Protein AF-A0AAF0H2K1-F1 (afdb_monomer)

Solvent-accessible surface area (backbone atoms only — not comparable to full-atom values): 9169 Å² total; per-residue (Å²): 135,89,57,54,78,48,76,50,76,43,93,90,61,24,35,39,40,37,33,65,62,72,78,45,76,52,74,47,49,31,67,60,36,52,54,49,25,73,76,36,83,94,51,54,39,66,14,49,51,51,29,53,52,48,40,53,68,44,47,45,94,94,41,84,84,43,59,69,51,73,66,57,39,50,49,45,24,52,41,42,60,73,66,53,86,86,77,92,63,96,72,87,86,86,80,90,84,64,83,70,66,61,69,82,78,58,79,80,47,85,92,45,54,70,60,51,64,71,73,43,67,80,68,81,84,66,85,83,81,78,75,70,82,79,62,89,68,82,87,79,78,133

Mean predicted aligned error: 11.36 Å

Secondary structure (DSSP, 8-state):
-PPPEEEEEETTTEEEEEEETTEEEEEEEHHHHHHHHHHSTT--HHHHHHHHHHHHHHS-TT-GGGPPPHHHHHHHHHHHHTT-----SS--------SSSHHHHHTT-TT-HHHHHHHS------SSSSGGGS--------

Structure (mmCIF, N/CA/C/O backbone):
data_AF-A0AAF0H2K1-F1
#
_entry.id   AF-A0AAF0H2K1-F1
#
loop_
_atom_site.group_PDB
_atom_site.id
_atom_site.type_symbol
_atom_site.label_atom_id
_atom_site.label_alt_id
_atom_site.label_comp_id
_atom_site.label_asym_id
_atom_site.label_entity_id
_atom_site.label_seq_id
_atom_site.pdbx_PDB_ins_code
_atom_site.Cartn_x
_atom_site.Cartn_y
_atom_site.Cartn_z
_atom_site.occupancy
_atom_site.B_iso_or_equiv
_atom_site.auth_seq_id
_atom_site.auth_comp_id
_atom_site.auth_asym_id
_atom_site.auth_atom_id
_atom_site.pdbx_PDB_model_num
ATOM 1 N N . MET A 1 1 ? -18.950 2.291 16.936 1.00 54.19 1 MET A N 1
ATOM 2 C CA . MET A 1 1 ? -17.660 1.610 16.694 1.00 54.19 1 MET A CA 1
ATOM 3 C C . MET A 1 1 ? -16.950 2.401 15.608 1.00 54.19 1 MET A C 1
ATOM 5 O O . MET A 1 1 ? -17.542 2.572 14.550 1.00 54.19 1 MET A O 1
ATOM 9 N N . SER A 1 2 ? -15.779 2.976 15.882 1.00 72.00 2 SER A N 1
ATOM 10 C CA . SER A 1 2 ? -14.976 3.659 14.861 1.00 72.00 2 SER A CA 1
ATOM 11 C C . SER A 1 2 ? -14.211 2.616 14.047 1.00 72.00 2 SER A C 1
ATOM 13 O O . SER A 1 2 ? -13.644 1.682 14.608 1.00 72.00 2 SER A O 1
ATOM 15 N N . SER A 1 3 ? -14.232 2.749 12.724 1.00 82.31 3 SER A N 1
ATOM 16 C CA . SER A 1 3 ? -13.406 1.944 11.826 1.00 82.31 3 SER A CA 1
ATOM 17 C C . SER A 1 3 ? -12.236 2.794 11.366 1.00 82.31 3 SER A C 1
ATOM 19 O O . SER A 1 3 ? -12.419 3.964 11.042 1.00 82.31 3 SER A O 1
ATOM 21 N N . HIS A 1 4 ? -11.058 2.192 11.280 1.00 86.88 4 HIS A N 1
ATOM 22 C CA . HIS A 1 4 ? -9.915 2.795 10.609 1.00 86.88 4 HIS A CA 1
ATOM 23 C C . HIS A 1 4 ? -9.852 2.288 9.171 1.00 86.88 4 HIS A C 1
ATOM 25 O O . HIS A 1 4 ? -10.320 1.181 8.876 1.00 86.88 4 HIS A O 1
ATOM 31 N N . PHE A 1 5 ? -9.315 3.122 8.284 1.00 87.56 5 PHE A N 1
ATOM 32 C CA . PHE A 1 5 ? -9.105 2.794 6.884 1.00 87.56 5 PHE A CA 1
ATOM 33 C C . PHE A 1 5 ? -7.644 3.062 6.524 1.00 87.56 5 PHE A C 1
ATOM 35 O O . PHE A 1 5 ? -7.190 4.203 6.570 1.00 87.56 5 PHE A O 1
ATOM 42 N N . PHE A 1 6 ? -6.907 2.002 6.207 1.00 90.12 6 PHE A N 1
ATOM 43 C CA . PHE A 1 6 ? -5.492 2.050 5.865 1.00 90.12 6 PHE A CA 1
ATOM 44 C C . PHE A 1 6 ? -5.305 1.822 4.371 1.00 90.12 6 PHE A C 1
ATOM 46 O O . PHE A 1 6 ? -5.988 0.994 3.766 1.00 90.12 6 PHE A O 1
ATOM 53 N N . ILE A 1 7 ? -4.347 2.541 3.793 1.00 91.00 7 ILE A N 1
ATOM 54 C CA . ILE A 1 7 ? -3.930 2.380 2.403 1.00 91.00 7 ILE A CA 1
ATOM 55 C C . ILE A 1 7 ? -2.425 2.138 2.411 1.00 91.00 7 ILE A C 1
ATOM 57 O O . ILE A 1 7 ? -1.673 2.955 2.940 1.00 91.00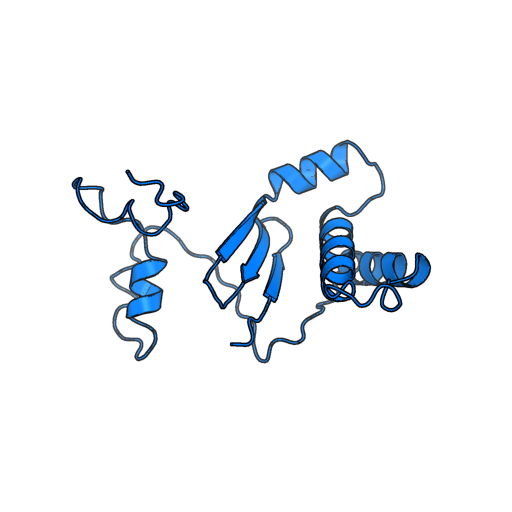 7 ILE A O 1
ATOM 61 N N . VAL A 1 8 ? -1.986 1.019 1.840 1.00 91.31 8 VAL A N 1
ATOM 62 C CA . VAL A 1 8 ? -0.572 0.625 1.801 1.00 91.31 8 VAL A CA 1
ATOM 63 C C . VAL A 1 8 ? -0.163 0.384 0.354 1.00 91.31 8 VAL A C 1
ATOM 65 O O . VAL A 1 8 ? -0.648 -0.548 -0.280 1.00 91.31 8 VAL A O 1
ATOM 68 N N . GLY A 1 9 ? 0.725 1.223 -0.179 1.00 91.00 9 GLY A N 1
ATOM 69 C CA . GLY A 1 9 ? 1.237 1.107 -1.546 1.00 91.00 9 GLY A CA 1
ATOM 70 C C . GLY A 1 9 ? 2.698 0.669 -1.594 1.00 91.00 9 GLY A C 1
ATOM 71 O O . GLY A 1 9 ? 3.526 1.180 -0.841 1.00 91.00 9 GLY A O 1
ATOM 72 N N . LYS A 1 10 ? 3.035 -0.240 -2.516 1.00 90.94 10 LYS A N 1
ATOM 73 C CA . LYS A 1 10 ? 4.418 -0.635 -2.818 1.00 90.94 10 LYS A CA 1
ATOM 74 C C . LYS A 1 10 ? 4.616 -0.774 -4.330 1.00 90.94 10 LYS A C 1
ATOM 76 O O . LYS A 1 10 ? 3.968 -1.603 -4.976 1.00 90.94 10 LYS A O 1
ATOM 81 N N . LYS A 1 11 ? 5.543 0.019 -4.888 1.00 89.88 11 LYS A N 1
ATOM 82 C CA . LYS A 1 11 ? 5.924 -0.047 -6.312 1.00 89.88 11 LYS A CA 1
ATOM 83 C C . LYS A 1 11 ? 6.376 -1.465 -6.679 1.00 89.88 11 LYS A C 1
ATOM 85 O O . LYS A 1 11 ? 7.152 -2.067 -5.940 1.00 89.88 11 LYS A O 1
ATOM 90 N N . GLY A 1 12 ? 5.858 -1.987 -7.790 1.00 90.88 12 GLY A N 1
ATOM 91 C CA . GLY A 1 12 ? 6.090 -3.359 -8.262 1.00 90.88 12 GLY A CA 1
ATOM 92 C C . GLY A 1 12 ? 5.168 -4.425 -7.657 1.00 90.88 12 GLY A C 1
ATOM 93 O O . GLY A 1 12 ? 5.191 -5.555 -8.119 1.00 90.88 12 GLY A O 1
ATOM 94 N N . PHE A 1 13 ? 4.354 -4.088 -6.647 1.00 90.12 13 PHE A N 1
ATOM 95 C CA . PHE A 1 13 ? 3.465 -5.045 -5.966 1.00 90.12 13 PHE A CA 1
ATOM 96 C C . PHE A 1 13 ? 1.992 -4.632 -6.053 1.00 90.12 13 PHE A C 1
ATOM 98 O O . PHE A 1 13 ? 1.127 -5.465 -6.295 1.00 90.12 13 PHE A O 1
ATOM 105 N N . GLY A 1 14 ? 1.701 -3.338 -5.891 1.00 92.81 14 GLY A N 1
ATOM 106 C CA . GLY A 1 14 ? 0.336 -2.812 -5.956 1.00 92.81 14 GLY A CA 1
ATOM 107 C C . GLY A 1 14 ? -0.020 -1.960 -4.743 1.00 92.81 14 GLY A C 1
ATOM 108 O O . GLY A 1 14 ? 0.862 -1.462 -4.036 1.00 92.81 14 GLY A O 1
ATOM 109 N N . VAL A 1 15 ? -1.318 -1.772 -4.522 1.00 93.12 15 VAL A N 1
ATOM 110 C CA . VAL A 1 15 ? -1.868 -0.974 -3.420 1.00 93.12 15 VAL A CA 1
ATOM 111 C C . VAL A 1 15 ? -2.964 -1.760 -2.710 1.00 93.12 15 VAL A C 1
ATOM 113 O O . VAL A 1 15 ? -3.859 -2.293 -3.358 1.00 93.12 15 VAL A O 1
ATOM 116 N N . LEU A 1 16 ? -2.898 -1.819 -1.382 1.00 93.00 16 LEU A N 1
ATOM 117 C CA . LEU A 1 16 ? -3.850 -2.499 -0.509 1.00 93.00 16 LEU A CA 1
ATOM 118 C C . LEU A 1 16 ? -4.707 -1.477 0.244 1.00 93.00 16 LEU A C 1
ATOM 120 O O . LEU A 1 16 ? -4.185 -0.508 0.790 1.00 93.00 16 LEU A O 1
ATOM 124 N N . PHE A 1 17 ? -6.008 -1.730 0.308 1.00 91.19 17 PHE A N 1
ATOM 125 C CA . PHE A 1 17 ? -7.011 -0.952 1.025 1.00 91.19 17 PHE A CA 1
ATOM 126 C C . PHE A 1 17 ? -7.585 -1.825 2.142 1.00 91.19 17 PHE A C 1
ATOM 128 O O . PHE A 1 17 ? -8.066 -2.923 1.867 1.00 91.19 17 PHE A O 1
ATOM 135 N N . ILE A 1 18 ? -7.529 -1.362 3.392 1.00 91.31 18 ILE A N 1
ATOM 136 C CA . ILE A 1 18 ? -7.893 -2.150 4.578 1.00 91.31 18 ILE A CA 1
ATOM 137 C C . ILE A 1 18 ? -8.840 -1.343 5.461 1.00 91.31 18 ILE A C 1
ATOM 139 O O . ILE A 1 18 ? -8.457 -0.317 6.016 1.00 91.31 18 ILE A O 1
ATOM 143 N N . ARG A 1 19 ? -10.057 -1.838 5.669 1.00 89.31 19 ARG A N 1
ATOM 144 C CA . ARG A 1 19 ? -11.001 -1.333 6.673 1.00 89.31 19 ARG A CA 1
ATOM 145 C C . ARG A 1 19 ? -10.968 -2.241 7.897 1.00 89.31 19 ARG A C 1
ATOM 147 O O . ARG A 1 19 ? -11.026 -3.450 7.721 1.00 89.31 19 ARG A O 1
ATOM 154 N N . THR A 1 20 ? -10.918 -1.699 9.115 1.00 88.56 20 THR A N 1
ATOM 155 C CA . THR A 1 20 ? -10.783 -2.523 10.336 1.00 88.56 20 THR A CA 1
ATOM 156 C C . THR A 1 20 ? -12.093 -2.969 10.988 1.00 88.56 20 THR A C 1
ATOM 158 O O . THR A 1 20 ? -12.067 -3.907 11.780 1.00 88.56 20 THR A O 1
ATOM 161 N N . ALA A 1 21 ? -13.236 -2.340 10.685 1.00 85.25 21 ALA A N 1
ATOM 162 C CA . ALA A 1 21 ? -14.530 -2.726 11.257 1.00 85.25 21 ALA A CA 1
ATOM 163 C C . ALA A 1 21 ? -15.723 -2.466 10.298 1.00 85.25 21 ALA A C 1
ATOM 165 O O . ALA A 1 21 ? -16.098 -1.304 10.078 1.00 85.25 21 ALA A O 1
ATOM 166 N N . PRO A 1 22 ? -16.365 -3.520 9.745 1.00 85.56 22 PRO A N 1
ATOM 167 C CA . PRO A 1 22 ? -15.869 -4.904 9.689 1.00 85.56 22 PRO A CA 1
ATOM 168 C C . PRO A 1 22 ? -14.560 -4.989 8.887 1.00 85.56 22 PRO A C 1
ATOM 170 O O . PRO A 1 22 ? -14.281 -4.093 8.083 1.00 85.56 22 PRO A O 1
ATOM 173 N N . LEU A 1 23 ? -13.770 -6.048 9.103 1.00 85.94 23 LEU A N 1
ATOM 174 C CA . LEU A 1 23 ? -12.536 -6.261 8.346 1.00 85.94 23 LEU A CA 1
ATOM 175 C C . LEU A 1 23 ? -12.873 -6.435 6.859 1.00 85.94 23 LEU A C 1
ATOM 177 O O . LEU A 1 23 ? -13.554 -7.386 6.489 1.00 85.94 23 LEU A O 1
ATOM 181 N N . ARG A 1 24 ? -12.411 -5.510 6.015 1.00 88.88 24 ARG A N 1
ATOM 182 C CA . ARG A 1 24 ? -12.526 -5.603 4.552 1.00 88.88 24 ARG A CA 1
ATOM 183 C C . ARG A 1 24 ? -11.187 -5.262 3.925 1.00 88.88 24 ARG A C 1
ATOM 185 O O . ARG A 1 24 ? -10.559 -4.285 4.331 1.00 88.88 24 ARG A O 1
ATOM 192 N N . VAL A 1 25 ? -10.774 -6.051 2.940 1.00 88.06 25 VAL A N 1
ATOM 193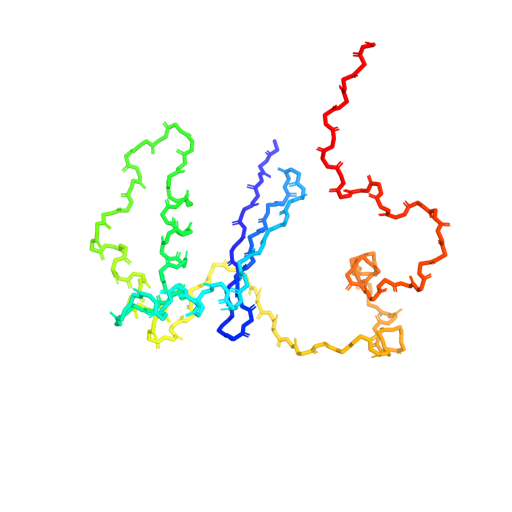 C CA . VAL A 1 25 ? -9.496 -5.884 2.247 1.00 88.06 25 VAL A CA 1
ATOM 194 C C . VAL A 1 25 ? -9.737 -5.915 0.742 1.00 88.06 25 VAL A C 1
ATOM 196 O O . VAL A 1 25 ? -10.428 -6.800 0.249 1.00 88.06 25 VAL A O 1
ATOM 199 N N . ALA A 1 26 ? -9.175 -4.950 0.021 1.00 91.06 26 ALA A N 1
ATOM 200 C CA . ALA A 1 26 ? -9.190 -4.898 -1.439 1.00 91.06 26 ALA A CA 1
ATOM 201 C C . ALA A 1 26 ? -7.815 -4.473 -1.958 1.00 91.06 26 ALA A C 1
ATOM 203 O O . ALA A 1 26 ? -7.096 -3.745 -1.273 1.00 91.06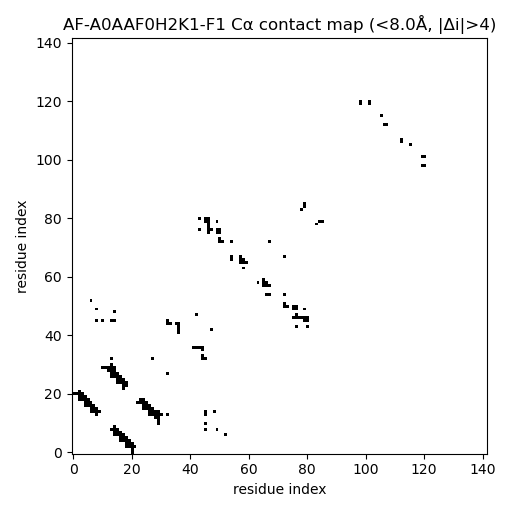 26 ALA A O 1
ATOM 204 N N . SER A 1 27 ? -7.443 -4.901 -3.162 1.00 91.62 27 SER A N 1
ATOM 205 C CA . SER A 1 27 ? -6.160 -4.544 -3.767 1.00 91.62 27 SER A CA 1
ATOM 206 C C . SER A 1 27 ? -6.307 -4.047 -5.201 1.00 91.62 27 SER A C 1
ATOM 208 O O . SER A 1 27 ? -7.194 -4.461 -5.945 1.00 91.62 27 SER A O 1
ATOM 210 N N . VAL A 1 28 ? -5.400 -3.151 -5.588 1.00 92.25 28 VAL A N 1
ATOM 211 C CA . VAL A 1 28 ? -5.128 -2.788 -6.980 1.00 92.25 28 VAL A CA 1
ATOM 212 C C . VAL A 1 28 ? -3.754 -3.352 -7.321 1.00 92.25 28 VAL A C 1
ATOM 214 O O . VAL A 1 28 ? -2.757 -2.972 -6.703 1.00 92.25 28 VAL A O 1
ATOM 217 N N . SER A 1 29 ? -3.712 -4.288 -8.267 1.00 94.44 29 SER A N 1
ATOM 218 C CA . SER A 1 29 ? -2.486 -5.000 -8.646 1.00 94.44 29 SER A CA 1
ATOM 219 C C . SER A 1 29 ? -1.465 -4.087 -9.333 1.00 94.44 29 SER A C 1
ATOM 221 O O . SER A 1 29 ? -1.826 -3.052 -9.904 1.00 94.44 29 SER A O 1
ATOM 223 N N . HIS A 1 30 ? -0.187 -4.475 -9.307 1.00 94.31 30 HIS A N 1
ATOM 224 C CA . HIS A 1 30 ? 0.849 -3.772 -10.064 1.00 94.31 30 HIS A CA 1
ATOM 225 C C . HIS A 1 30 ? 0.531 -3.748 -11.563 1.00 94.31 30 HIS A C 1
ATOM 227 O O . HIS A 1 30 ? 0.671 -2.708 -12.197 1.00 94.31 30 HIS A O 1
ATOM 233 N N . GLU A 1 31 ? 0.045 -4.858 -12.112 1.00 94.69 31 GLU A N 1
ATOM 234 C CA . GLU A 1 31 ? -0.275 -5.020 -13.527 1.00 94.69 31 GLU A CA 1
ATOM 235 C C . GLU A 1 31 ? -1.388 -4.061 -13.955 1.00 94.69 31 GLU A C 1
ATOM 237 O O . GLU A 1 31 ? -1.305 -3.437 -15.012 1.00 94.69 31 GLU A O 1
ATOM 242 N N . THR A 1 32 ? -2.408 -3.885 -13.109 1.00 93.50 32 THR A N 1
ATOM 243 C CA . THR A 1 32 ? -3.476 -2.903 -13.339 1.00 93.50 32 THR A CA 1
ATOM 244 C C . THR A 1 32 ? -2.925 -1.478 -13.372 1.00 93.50 32 THR A C 1
ATOM 246 O O . THR A 1 32 ? -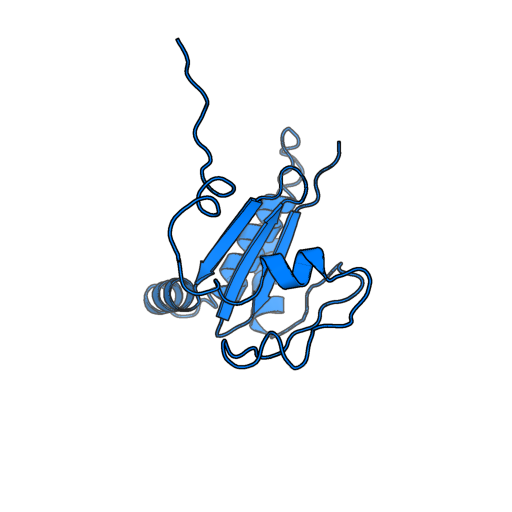3.297 -0.696 -14.246 1.00 93.50 32 THR A O 1
ATOM 249 N N . ILE A 1 33 ? -2.023 -1.138 -12.447 1.00 93.38 33 ILE A N 1
ATOM 250 C CA . ILE A 1 33 ? -1.412 0.196 -12.379 1.00 93.38 33 ILE A CA 1
ATOM 251 C C . ILE A 1 33 ? -0.502 0.428 -13.592 1.00 93.38 33 ILE A C 1
ATOM 253 O O . ILE A 1 33 ? -0.601 1.467 -14.237 1.00 93.38 33 ILE A O 1
ATOM 257 N N . ALA A 1 34 ? 0.317 -0.556 -13.961 1.00 94.38 34 ALA A N 1
ATOM 258 C CA . ALA A 1 34 ? 1.202 -0.480 -15.119 1.00 94.38 34 ALA A CA 1
ATOM 259 C C . ALA A 1 34 ? 0.419 -0.347 -16.439 1.00 94.38 34 ALA A C 1
ATOM 261 O O . ALA A 1 34 ? 0.793 0.435 -17.312 1.00 94.38 34 ALA A O 1
ATOM 262 N N . ALA A 1 35 ? -0.707 -1.055 -16.587 1.00 93.50 35 ALA A N 1
ATOM 263 C CA . ALA A 1 35 ? -1.592 -0.904 -17.744 1.00 93.50 35 ALA A CA 1
ATOM 264 C C . ALA A 1 35 ? -2.212 0.506 -17.821 1.00 93.50 35 ALA A C 1
ATOM 266 O O . ALA A 1 35 ? -2.366 1.074 -18.908 1.00 93.50 35 ALA A O 1
ATOM 267 N N . TYR A 1 36 ? -2.536 1.097 -16.669 1.00 93.25 36 TYR A N 1
ATOM 268 C CA . TYR A 1 36 ? -2.993 2.481 -16.598 1.00 93.25 36 TYR A CA 1
ATOM 269 C C . TYR A 1 36 ? -1.891 3.463 -17.028 1.00 93.25 36 TYR A C 1
ATOM 271 O O . TYR A 1 36 ? -2.147 4.320 -17.871 1.00 93.25 36 TYR A O 1
ATOM 279 N N . GLU A 1 37 ? -0.661 3.310 -16.534 1.00 94.50 37 GLU A N 1
ATOM 280 C CA . GLU A 1 37 ? 0.488 4.139 -16.940 1.00 94.50 37 GLU A CA 1
ATOM 281 C C . GLU A 1 37 ? 0.768 4.040 -18.446 1.00 94.50 37 GLU A C 1
ATOM 283 O O . GLU A 1 37 ? 0.975 5.053 -19.114 1.00 94.50 37 GLU A O 1
ATOM 288 N N . ALA A 1 38 ? 0.699 2.832 -19.015 1.00 94.62 38 ALA A N 1
ATOM 289 C CA . ALA A 1 38 ? 0.912 2.610 -20.444 1.00 94.62 38 ALA A CA 1
ATOM 290 C C . ALA A 1 38 ? -0.119 3.339 -21.328 1.00 94.62 38 ALA A C 1
ATOM 292 O O . ALA A 1 38 ? 0.202 3.755 -22.440 1.00 94.62 38 ALA A O 1
ATOM 293 N N . SER A 1 39 ? -1.350 3.510 -20.835 1.00 94.12 39 SER A N 1
ATOM 294 C CA . SER A 1 39 ? -2.412 4.259 -21.524 1.00 94.12 39 SER A CA 1
ATOM 295 C C . SER A 1 39 ? -2.406 5.763 -21.218 1.00 94.12 39 SER A C 1
ATOM 297 O O . SER A 1 39 ? -3.084 6.518 -21.914 1.00 94.12 39 SER A O 1
ATOM 299 N N . HIS A 1 40 ? -1.614 6.213 -20.237 1.00 93.56 40 HIS A N 1
ATOM 300 C CA . HIS A 1 40 ? -1.522 7.609 -19.802 1.00 93.56 40 HIS A CA 1
ATOM 301 C C . HIS A 1 40 ? -0.051 8.058 -19.691 1.00 93.56 40 HIS A C 1
ATOM 303 O O . HIS A 1 40 ? 0.488 8.165 -18.586 1.00 93.56 40 HIS A O 1
ATOM 309 N N . PRO A 1 41 ? 0.618 8.349 -20.826 1.00 90.69 41 PRO A N 1
ATOM 310 C CA . PRO A 1 41 ? 2.028 8.727 -20.834 1.00 90.69 41 PRO A CA 1
ATOM 311 C C . PRO A 1 41 ? 2.330 9.928 -19.928 1.00 90.69 41 PRO A C 1
ATOM 313 O O . PRO A 1 41 ? 1.657 10.955 -19.998 1.00 90.69 41 PRO A O 1
ATOM 316 N N . GLY A 1 42 ? 3.378 9.809 -19.109 1.00 87.31 42 GLY A N 1
ATOM 317 C CA . GLY A 1 42 ? 3.822 10.865 -18.191 1.00 87.31 42 GLY A CA 1
ATOM 318 C C . GLY A 1 42 ? 3.130 10.868 -16.824 1.00 87.31 42 GLY A C 1
ATOM 319 O O . GLY A 1 42 ? 3.458 11.715 -15.996 1.00 87.31 42 GLY A O 1
ATOM 320 N N . VAL A 1 43 ? 2.214 9.929 -16.567 1.00 89.25 43 VAL A N 1
ATOM 321 C CA . VAL A 1 43 ? 1.576 9.744 -15.257 1.00 89.25 43 VAL A CA 1
ATOM 322 C C . VAL A 1 43 ? 2.282 8.629 -14.483 1.00 89.25 43 VAL A C 1
ATOM 324 O O . VAL A 1 43 ? 2.495 7.548 -15.022 1.00 89.25 43 VAL A O 1
ATOM 327 N N . ASP A 1 44 ? 2.602 8.873 -13.208 1.00 92.38 44 ASP A N 1
ATOM 328 C CA . ASP A 1 44 ? 2.941 7.812 -12.248 1.00 92.38 44 ASP A CA 1
ATOM 329 C C . ASP A 1 44 ? 1.626 7.264 -11.669 1.00 92.38 44 ASP A C 1
ATOM 331 O O . ASP A 1 44 ? 0.867 7.960 -10.988 1.00 92.38 44 ASP A O 1
ATOM 335 N N . GLY A 1 45 ? 1.307 6.018 -11.998 1.00 92.62 45 GLY A N 1
ATOM 336 C CA . GLY A 1 45 ? 0.052 5.371 -11.647 1.00 92.62 45 GLY A CA 1
ATOM 337 C C . GLY A 1 45 ? -0.060 5.099 -10.150 1.00 92.62 45 GLY A C 1
ATOM 338 O O . GLY A 1 45 ? -1.149 5.211 -9.588 1.00 92.62 45 GLY A O 1
ATOM 339 N N . TYR A 1 46 ? 1.054 4.818 -9.468 1.00 93.06 46 TYR A N 1
ATOM 340 C CA . TYR A 1 46 ? 1.061 4.673 -8.010 1.00 93.06 46 TYR A CA 1
ATOM 341 C C . TYR A 1 46 ? 0.755 5.998 -7.321 1.00 93.06 46 TYR A C 1
ATOM 343 O O . TYR A 1 46 ? -0.061 6.042 -6.398 1.00 93.06 46 TYR A O 1
ATOM 351 N N . ALA A 1 47 ? 1.372 7.078 -7.794 1.00 91.81 47 ALA A N 1
ATOM 352 C CA . ALA A 1 47 ? 1.100 8.430 -7.332 1.00 91.81 47 ALA A CA 1
ATOM 353 C C . ALA A 1 47 ? -0.373 8.804 -7.540 1.00 91.81 47 ALA A C 1
ATOM 355 O O . ALA A 1 47 ? -1.023 9.307 -6.621 1.00 91.81 47 ALA A O 1
ATOM 356 N N . ARG A 1 48 ? -0.929 8.460 -8.707 1.00 91.56 48 ARG A N 1
ATOM 357 C CA . ARG A 1 48 ? -2.340 8.680 -9.027 1.00 91.56 48 ARG A CA 1
ATOM 358 C C . ARG A 1 48 ? -3.279 7.940 -8.075 1.00 91.56 48 ARG A C 1
ATOM 360 O O . ARG A 1 48 ? -4.231 8.534 -7.566 1.00 91.56 48 ARG A O 1
ATOM 367 N N . VAL A 1 49 ? -3.014 6.658 -7.817 1.00 92.06 49 VAL A N 1
ATOM 368 C CA . VAL A 1 49 ? -3.803 5.852 -6.872 1.00 92.06 49 VAL A CA 1
ATOM 369 C C . VAL A 1 49 ? -3.704 6.428 -5.461 1.00 92.06 49 VAL A C 1
ATOM 371 O O . VAL A 1 49 ? -4.728 6.578 -4.798 1.00 92.06 49 VAL A O 1
ATOM 374 N N . ALA A 1 50 ? -2.506 6.805 -5.009 1.00 90.31 50 ALA A N 1
ATOM 375 C CA . ALA A 1 50 ? -2.303 7.391 -3.687 1.00 90.31 50 ALA A CA 1
ATOM 376 C C . ALA A 1 50 ? -3.075 8.709 -3.510 1.00 90.31 50 ALA A C 1
ATOM 378 O O . ALA A 1 50 ? -3.734 8.905 -2.488 1.00 90.31 50 ALA A O 1
ATOM 379 N N . ALA A 1 51 ? -3.052 9.591 -4.512 1.00 87.38 51 ALA A N 1
ATOM 380 C CA . ALA A 1 51 ? -3.766 10.860 -4.455 1.00 87.38 51 ALA A CA 1
ATOM 381 C C . ALA A 1 51 ? -5.291 10.677 -4.487 1.00 87.38 51 ALA A C 1
ATOM 383 O O . ALA A 1 51 ? -5.999 11.296 -3.689 1.00 87.38 51 ALA A O 1
ATOM 384 N N . ALA A 1 52 ? -5.802 9.772 -5.330 1.00 88.19 52 ALA A N 1
ATOM 385 C CA . ALA A 1 52 ? -7.219 9.411 -5.337 1.00 88.19 52 ALA A CA 1
ATOM 386 C C . ALA A 1 52 ? -7.662 8.829 -3.983 1.00 88.19 52 ALA A C 1
ATOM 388 O O . ALA A 1 52 ? -8.697 9.219 -3.440 1.00 88.19 52 ALA A O 1
ATOM 389 N N . ALA A 1 53 ? -6.849 7.948 -3.399 1.00 88.44 53 ALA A N 1
ATOM 390 C CA . ALA A 1 53 ? -7.136 7.331 -2.113 1.00 88.44 53 ALA A CA 1
ATOM 391 C C . ALA A 1 53 ? -7.083 8.344 -0.954 1.00 88.44 53 ALA A C 1
ATOM 393 O O . ALA A 1 53 ? -7.945 8.313 -0.075 1.00 88.44 53 ALA A O 1
ATOM 394 N N . LYS A 1 54 ? -6.136 9.296 -0.964 1.00 85.19 54 LYS A N 1
ATOM 395 C CA . LYS A 1 54 ? -6.113 10.390 0.021 1.00 85.19 54 LYS A CA 1
ATOM 396 C C . LYS A 1 54 ? -7.328 11.299 -0.145 1.00 85.19 54 LYS A C 1
ATOM 398 O O . LYS A 1 54 ? -7.957 11.609 0.856 1.00 85.19 54 LYS A O 1
ATOM 403 N N . SER A 1 55 ? -7.700 11.666 -1.373 1.00 82.12 55 SER A N 1
ATOM 404 C CA . SER A 1 55 ? -8.912 12.455 -1.644 1.00 82.12 55 SER A CA 1
ATOM 405 C C . SER A 1 55 ? -10.170 11.775 -1.093 1.00 82.12 55 SER A C 1
ATOM 407 O O . SER A 1 55 ? -10.971 12.423 -0.424 1.00 82.12 55 SER A O 1
ATOM 409 N N . MET A 1 56 ? -10.295 10.454 -1.268 1.00 82.75 56 MET A N 1
ATOM 410 C CA . MET A 1 56 ? -11.368 9.664 -0.658 1.00 82.75 56 MET A CA 1
ATOM 411 C C . MET A 1 56 ? -11.357 9.739 0.876 1.00 82.75 56 MET A C 1
ATOM 413 O O . MET A 1 56 ? -12.417 9.859 1.473 1.00 82.75 56 MET A O 1
ATOM 417 N N . LEU A 1 57 ? -10.187 9.692 1.525 1.00 80.25 57 LEU A N 1
ATOM 418 C CA . LEU A 1 57 ? -10.097 9.817 2.986 1.00 80.25 57 LEU A CA 1
ATOM 419 C C . LEU A 1 57 ? -10.513 11.199 3.502 1.00 80.25 57 LEU A C 1
ATOM 421 O O . LEU A 1 57 ? -11.056 11.293 4.602 1.00 80.25 57 LEU A O 1
ATOM 425 N N . VAL A 1 58 ? -10.222 12.266 2.749 1.00 77.44 58 VAL A N 1
ATOM 426 C CA . VAL A 1 58 ? -10.606 13.626 3.159 1.00 77.44 58 VAL A CA 1
ATOM 427 C C . VAL A 1 58 ? -12.102 13.866 2.927 1.00 77.44 58 VAL A C 1
ATOM 429 O O . VAL A 1 58 ? -12.750 14.518 3.743 1.00 77.44 58 VAL A O 1
ATOM 432 N N . ARG A 1 59 ? -12.680 13.251 1.888 1.00 70.88 59 ARG A N 1
ATOM 433 C CA . ARG A 1 59 ? -14.130 13.193 1.656 1.00 70.88 59 ARG A CA 1
ATOM 434 C C . ARG A 1 59 ? -14.807 12.285 2.689 1.00 70.88 59 ARG A C 1
ATOM 436 O O . ARG A 1 59 ? -15.122 11.131 2.419 1.00 70.88 59 ARG A O 1
ATOM 443 N N . GLN A 1 60 ? -15.027 12.811 3.888 1.00 63.03 60 GLN A N 1
ATOM 444 C CA . GLN A 1 60 ? -15.835 12.145 4.907 1.00 63.03 60 GLN A CA 1
ATOM 445 C C . GLN A 1 60 ? -17.319 12.200 4.528 1.00 63.03 60 GLN A C 1
ATOM 447 O O . GLN A 1 60 ? -17.812 13.223 4.042 1.00 63.03 60 GLN A O 1
ATOM 452 N N . ASP A 1 61 ? -18.045 11.112 4.792 1.00 61.41 61 ASP A N 1
ATOM 453 C CA . ASP A 1 61 ? -19.494 11.053 4.600 1.00 61.41 61 ASP A CA 1
ATOM 454 C C . ASP A 1 61 ? -20.178 12.236 5.315 1.00 61.41 61 ASP A C 1
ATOM 456 O O . ASP A 1 61 ? -20.103 12.378 6.536 1.00 61.41 61 ASP A O 1
ATOM 460 N N . GLY A 1 62 ? -20.842 13.104 4.544 1.00 56.59 62 GLY A N 1
ATOM 461 C CA . GLY A 1 62 ? -21.605 14.246 5.062 1.00 56.59 62 GLY A CA 1
ATOM 462 C C . GLY A 1 62 ? -20.834 15.561 5.264 1.00 56.59 62 GLY A C 1
ATOM 463 O O . GLY A 1 62 ? -21.433 16.514 5.760 1.00 56.59 62 GLY A O 1
ATOM 464 N N . GLN A 1 63 ? -19.555 15.653 4.874 1.00 58.50 63 GLN A N 1
ATOM 465 C CA . GLN A 1 63 ? -18.737 16.878 4.983 1.00 58.50 63 GLN A CA 1
ATOM 466 C C . GLN A 1 63 ? -18.094 17.250 3.625 1.00 58.50 63 GLN A C 1
ATOM 468 O O . GLN A 1 63 ? -16.916 16.977 3.3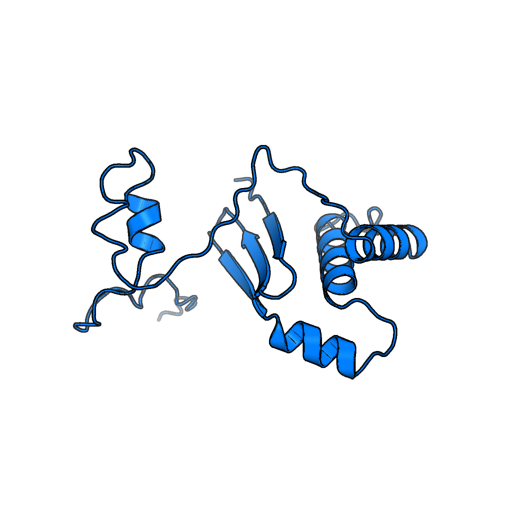97 1.00 58.50 63 GLN A O 1
ATOM 473 N N . PRO A 1 64 ? -18.846 17.878 2.700 1.00 55.44 64 PRO A N 1
ATOM 474 C CA . PRO A 1 64 ? -18.362 18.210 1.353 1.00 55.44 64 PRO A CA 1
ATOM 475 C C . PRO A 1 64 ? -17.297 19.321 1.311 1.00 55.44 64 PRO A C 1
ATOM 477 O O . PRO A 1 64 ? -16.685 19.532 0.271 1.00 55.44 64 PRO A O 1
ATOM 480 N N . GLU A 1 65 ? -17.051 20.037 2.412 1.00 57.59 65 GLU A N 1
ATOM 481 C CA . GLU A 1 65 ? -16.069 21.134 2.455 1.00 57.59 65 GLU A CA 1
ATOM 482 C C . GLU A 1 65 ? -14.614 20.660 2.596 1.00 57.59 65 GLU A C 1
ATOM 484 O O . GLU A 1 65 ? -13.687 21.450 2.439 1.00 57.59 65 GLU A O 1
ATOM 489 N N . ALA A 1 66 ? -14.393 19.370 2.853 1.00 61.84 66 ALA A N 1
ATOM 490 C CA . ALA A 1 66 ? -13.066 18.791 3.037 1.00 61.84 66 ALA A CA 1
ATOM 491 C C . ALA A 1 66 ? -12.493 18.197 1.729 1.00 61.84 66 ALA A C 1
ATOM 493 O O . ALA A 1 66 ? -11.726 17.239 1.747 1.00 61.84 66 ALA A O 1
ATOM 494 N N . GLU A 1 67 ? -12.875 18.713 0.560 1.00 67.00 67 GLU A N 1
ATOM 495 C CA . GLU A 1 67 ? -12.280 18.250 -0.696 1.00 67.00 67 GLU A CA 1
ATOM 496 C C . GLU A 1 67 ? -10.857 18.786 -0.872 1.00 67.00 67 GLU A C 1
ATOM 498 O O . GLU A 1 67 ? -10.593 19.972 -0.688 1.00 67.00 67 GLU A O 1
ATOM 503 N N . LEU A 1 68 ? -9.935 17.901 -1.264 1.00 73.44 68 LEU A N 1
ATOM 504 C CA . LEU A 1 68 ? -8.616 18.333 -1.711 1.00 73.44 68 LEU A CA 1
ATOM 505 C C . LEU A 1 68 ? -8.754 19.095 -3.029 1.00 73.44 68 LEU A C 1
ATOM 507 O O . LEU A 1 68 ? -9.362 18.586 -3.976 1.00 73.44 68 LEU A O 1
ATOM 511 N N . ASP A 1 69 ? -8.150 20.276 -3.108 1.00 81.81 69 ASP A N 1
ATOM 512 C CA . ASP A 1 69 ? -8.067 21.000 -4.372 1.00 81.81 69 ASP A CA 1
ATOM 513 C C . ASP A 1 69 ? -7.081 20.325 -5.350 1.00 81.81 69 ASP A C 1
ATOM 515 O O . ASP A 1 69 ? -6.315 19.413 -5.012 1.00 81.81 69 ASP A O 1
ATOM 519 N N . GLN A 1 70 ? -7.098 20.774 -6.606 1.00 80.38 70 GLN A N 1
ATOM 520 C CA . GLN A 1 70 ? -6.252 20.209 -7.655 1.00 80.38 70 GLN A CA 1
ATOM 521 C C . GLN A 1 70 ? -4.749 20.360 -7.363 1.00 80.38 70 GLN A C 1
ATOM 523 O O . GLN A 1 70 ? -3.969 19.486 -7.742 1.00 80.38 70 GLN A O 1
ATOM 528 N N . VAL A 1 71 ? -4.333 21.433 -6.685 1.00 85.31 71 VAL A N 1
ATOM 529 C CA . VAL A 1 71 ? -2.923 21.696 -6.361 1.00 85.31 71 VAL A CA 1
ATOM 530 C C . VAL A 1 71 ? -2.449 20.732 -5.276 1.00 85.31 71 VAL A C 1
ATOM 532 O O . VAL A 1 71 ? -1.357 20.175 -5.373 1.00 85.31 71 VAL A O 1
ATOM 535 N N . GLN A 1 72 ? -3.284 20.475 -4.272 1.00 82.69 72 GLN A N 1
ATOM 536 C CA . GLN A 1 72 ? -3.014 19.510 -3.210 1.00 82.69 72 GLN A CA 1
ATOM 537 C C . GLN A 1 72 ? -2.915 18.083 -3.758 1.00 82.69 72 GLN A C 1
ATOM 539 O O . GLN A 1 72 ? -1.988 17.354 -3.402 1.00 82.69 72 GLN A O 1
ATOM 544 N N . ILE A 1 73 ? -3.820 17.700 -4.665 1.00 83.00 73 ILE A N 1
ATOM 545 C CA . ILE A 1 73 ? -3.770 16.406 -5.364 1.00 83.00 73 ILE A CA 1
ATOM 546 C C . ILE A 1 73 ? -2.452 16.263 -6.133 1.00 83.00 73 ILE A C 1
ATOM 548 O O . ILE A 1 73 ? -1.741 15.279 -5.938 1.00 83.00 73 ILE A O 1
ATOM 552 N N . GLN A 1 74 ? -2.084 17.263 -6.938 1.00 85.06 74 GLN A N 1
ATOM 553 C CA . GLN A 1 74 ? -0.822 17.264 -7.686 1.00 85.06 74 GLN A CA 1
ATOM 554 C C . GLN A 1 74 ? 0.405 17.232 -6.768 1.00 85.06 74 GLN A C 1
ATOM 556 O O . GLN A 1 74 ? 1.399 16.587 -7.091 1.00 85.06 74 GLN A O 1
ATOM 561 N N . GLY A 1 75 ? 0.340 17.890 -5.609 1.00 84.69 75 GLY A N 1
ATOM 562 C CA . GLY A 1 75 ? 1.396 17.848 -4.601 1.00 84.69 75 GLY A CA 1
ATOM 563 C C . GLY A 1 75 ? 1.610 16.441 -4.043 1.00 84.69 75 GLY A C 1
ATOM 564 O O . GLY A 1 75 ? 2.748 15.983 -3.957 1.00 84.69 75 GLY A O 1
ATOM 565 N N . ILE A 1 76 ? 0.530 15.722 -3.721 1.00 83.81 76 ILE A N 1
ATOM 566 C CA . ILE A 1 76 ? 0.607 14.323 -3.274 1.00 83.81 76 ILE A CA 1
ATOM 567 C C . ILE A 1 76 ? 1.163 13.439 -4.391 1.00 83.81 76 ILE A C 1
ATOM 569 O O . ILE A 1 76 ? 2.052 12.626 -4.136 1.00 83.81 76 ILE A O 1
ATOM 573 N N . GLU A 1 77 ? 0.680 13.622 -5.624 1.00 86.88 77 GLU A N 1
ATOM 574 C CA . GLU A 1 77 ? 1.181 12.875 -6.778 1.00 86.88 77 GLU A CA 1
ATOM 575 C C . GLU A 1 77 ? 2.696 13.092 -6.949 1.00 86.88 77 GLU A C 1
ATOM 577 O O . GLU A 1 77 ? 3.454 12.127 -7.033 1.00 86.88 77 GLU A O 1
ATOM 582 N N . ALA A 1 78 ? 3.167 14.340 -6.900 1.00 86.69 78 ALA A N 1
ATOM 583 C CA . ALA A 1 78 ? 4.584 14.671 -7.025 1.00 86.69 78 ALA A CA 1
ATOM 584 C C . ALA A 1 78 ? 5.445 14.072 -5.898 1.00 86.69 78 ALA A C 1
ATOM 586 O O . ALA A 1 78 ? 6.534 13.560 -6.165 1.00 86.69 78 ALA A O 1
ATOM 587 N N . LEU A 1 79 ? 4.964 14.093 -4.649 1.00 87.69 79 LEU A N 1
ATOM 588 C CA . LEU A 1 79 ? 5.676 13.509 -3.506 1.00 87.69 79 LEU A CA 1
ATOM 589 C C . LEU A 1 79 ? 5.850 11.995 -3.667 1.00 87.69 79 LEU A C 1
ATOM 591 O O . LEU A 1 79 ? 6.960 11.478 -3.531 1.00 87.69 79 LEU A O 1
ATOM 595 N N . VAL A 1 80 ? 4.766 11.285 -3.989 1.00 87.31 80 VAL A N 1
ATOM 596 C CA . VAL A 1 80 ? 4.788 9.825 -4.151 1.00 87.31 80 VAL A CA 1
ATOM 597 C C . VAL A 1 80 ? 5.595 9.422 -5.388 1.00 87.31 80 VAL A C 1
ATOM 599 O O . VAL A 1 80 ? 6.389 8.480 -5.320 1.00 87.31 80 VAL A O 1
ATOM 602 N N . ALA A 1 81 ? 5.464 10.158 -6.495 1.00 86.62 81 ALA A N 1
ATOM 603 C CA . ALA A 1 81 ? 6.259 9.935 -7.702 1.00 86.62 81 ALA A CA 1
ATOM 604 C C . ALA A 1 81 ? 7.762 10.111 -7.432 1.00 86.62 81 ALA A C 1
ATOM 606 O O . ALA A 1 81 ? 8.571 9.292 -7.871 1.00 86.62 81 ALA A O 1
ATOM 607 N N . GLY A 1 82 ? 8.124 11.116 -6.625 1.00 85.81 82 GLY A N 1
ATOM 608 C CA . GLY A 1 82 ? 9.486 11.354 -6.144 1.00 85.81 82 GLY A CA 1
ATOM 609 C C . GLY A 1 82 ? 10.022 10.299 -5.168 1.00 85.81 82 GLY A C 1
ATOM 610 O O . GLY A 1 82 ? 11.183 10.377 -4.772 1.00 85.81 82 GLY A O 1
ATOM 611 N N . GLY A 1 83 ? 9.210 9.310 -4.781 1.00 82.50 83 GLY A N 1
ATOM 612 C CA . GLY A 1 83 ? 9.601 8.228 -3.878 1.00 82.50 83 GLY A CA 1
ATOM 613 C C . GLY A 1 83 ? 9.529 8.590 -2.395 1.00 82.50 83 GLY A C 1
ATOM 614 O O . GLY A 1 83 ? 10.081 7.862 -1.570 1.00 82.50 83 GLY A O 1
ATOM 615 N N . ALA A 1 84 ? 8.865 9.693 -2.037 1.00 83.94 84 ALA A N 1
ATOM 616 C CA . ALA A 1 84 ? 8.658 10.044 -0.641 1.00 83.94 84 ALA A CA 1
ATOM 617 C C . ALA A 1 84 ? 7.749 9.016 0.051 1.00 83.94 84 ALA A C 1
ATOM 619 O O . ALA A 1 84 ? 6.751 8.555 -0.507 1.00 83.94 84 ALA A O 1
ATOM 620 N N . VAL A 1 85 ? 8.078 8.689 1.300 1.00 80.19 85 VAL A N 1
ATOM 621 C CA . VAL A 1 85 ? 7.226 7.860 2.155 1.00 80.19 85 VAL A CA 1
ATOM 622 C C . VAL A 1 85 ? 6.213 8.768 2.845 1.00 80.19 85 VAL A C 1
ATOM 624 O O . VAL A 1 85 ? 6.590 9.657 3.604 1.00 80.19 85 VAL A O 1
ATOM 627 N N . VAL A 1 86 ? 4.927 8.530 2.594 1.00 79.69 86 VAL A N 1
ATOM 628 C CA . VAL A 1 86 ? 3.814 9.225 3.255 1.00 79.69 86 VAL A CA 1
ATOM 629 C C . VAL A 1 86 ? 3.106 8.215 4.155 1.00 79.69 86 VAL A C 1
ATOM 631 O O . VAL A 1 86 ? 2.434 7.315 3.657 1.00 79.69 86 VAL A O 1
ATOM 634 N N . SER A 1 87 ? 3.292 8.323 5.472 1.00 80.50 87 SER A N 1
ATOM 635 C CA . SER A 1 87 ? 2.728 7.382 6.447 1.00 80.50 87 SER A CA 1
ATOM 636 C C . SER A 1 87 ? 2.396 8.080 7.764 1.00 80.50 87 SER A C 1
ATOM 638 O O . SER A 1 87 ? 3.227 8.797 8.310 1.00 80.50 87 SER A O 1
ATOM 640 N N . GLU A 1 88 ? 1.195 7.818 8.278 1.00 80.69 88 GLU A N 1
ATOM 641 C CA . GLU A 1 88 ? 0.770 8.145 9.650 1.00 80.69 88 GLU A CA 1
ATOM 642 C C . GLU A 1 88 ? 0.803 6.896 10.558 1.00 80.69 88 GLU A C 1
ATOM 644 O O . GLU A 1 88 ? 0.388 6.952 11.710 1.00 80.69 88 GLU A O 1
ATOM 649 N N . ALA A 1 89 ? 1.267 5.749 10.043 1.00 80.81 89 ALA A N 1
ATOM 650 C CA . ALA A 1 89 ? 1.391 4.520 10.818 1.00 80.81 89 ALA A CA 1
ATOM 651 C C . ALA A 1 89 ? 2.604 4.578 11.757 1.00 80.81 89 ALA A C 1
ATOM 653 O O . ALA A 1 89 ? 3.690 4.976 11.333 1.00 80.81 89 ALA A O 1
ATOM 654 N N . ASP A 1 90 ? 2.432 4.091 12.989 1.00 85.69 90 ASP A N 1
ATOM 655 C CA . ASP A 1 90 ? 3.509 4.002 13.986 1.00 85.69 90 ASP A CA 1
ATOM 656 C C . ASP A 1 90 ? 4.681 3.133 13.502 1.00 85.69 90 ASP A C 1
ATOM 658 O O . ASP A 1 90 ? 5.843 3.393 13.812 1.00 85.69 90 ASP A O 1
ATOM 662 N N . PHE A 1 91 ? 4.382 2.092 12.723 1.00 81.56 91 PHE A N 1
ATOM 663 C CA . PHE A 1 91 ? 5.369 1.223 12.093 1.00 81.56 91 PHE A CA 1
ATOM 664 C C . PHE A 1 91 ? 4.826 0.630 10.787 1.00 81.56 91 PHE A C 1
ATOM 666 O O . PHE A 1 91 ? 3.639 0.333 10.661 1.00 81.56 91 PHE A O 1
ATOM 673 N N . ALA A 1 92 ? 5.715 0.416 9.816 1.00 83.12 92 ALA A N 1
ATOM 674 C CA . ALA A 1 92 ? 5.425 -0.303 8.580 1.00 83.12 92 ALA A CA 1
ATOM 675 C C . ALA A 1 92 ? 6.644 -1.150 8.199 1.00 83.12 92 ALA A C 1
ATOM 677 O O . ALA A 1 92 ? 7.730 -0.619 7.966 1.00 83.12 92 ALA A O 1
ATOM 678 N N . PHE A 1 93 ? 6.466 -2.469 8.141 1.00 82.50 93 PHE A N 1
ATOM 679 C CA . PHE A 1 93 ? 7.523 -3.409 7.776 1.00 82.50 93 PHE A CA 1
ATOM 680 C C . PHE A 1 93 ? 7.185 -4.084 6.456 1.00 82.50 93 PHE A C 1
ATOM 682 O O . PHE A 1 93 ? 6.044 -4.480 6.223 1.00 82.50 93 PHE A O 1
ATOM 689 N N . ILE A 1 94 ? 8.192 -4.226 5.599 1.00 80.62 94 ILE A N 1
ATOM 690 C CA . ILE A 1 94 ? 8.066 -4.922 4.325 1.00 80.62 94 ILE A CA 1
ATOM 691 C C . ILE A 1 94 ? 9.156 -5.982 4.259 1.00 80.62 94 ILE A C 1
ATOM 693 O O . ILE A 1 94 ? 10.331 -5.684 4.462 1.00 80.62 94 ILE A O 1
ATOM 697 N N . GLY A 1 95 ? 8.756 -7.206 3.941 1.00 78.62 95 GLY A N 1
ATOM 698 C CA . GLY A 1 95 ? 9.652 -8.317 3.668 1.00 78.62 95 GLY A CA 1
ATOM 699 C C . GLY A 1 95 ? 9.073 -9.180 2.559 1.00 78.62 95 GLY A C 1
ATOM 700 O O . GLY A 1 95 ? 7.869 -9.150 2.302 1.00 78.62 95 GLY A O 1
ATOM 701 N N . GLU A 1 96 ? 9.939 -9.926 1.890 1.00 77.44 96 GLU A N 1
ATOM 702 C CA . GLU A 1 96 ? 9.506 -10.937 0.935 1.00 77.44 96 GLU A CA 1
ATOM 703 C C . GLU A 1 96 ? 9.018 -12.173 1.682 1.00 77.44 96 GLU A C 1
ATOM 705 O O . GLU A 1 96 ? 9.535 -12.534 2.746 1.00 77.44 96 GLU A O 1
ATOM 710 N N . VAL A 1 97 ? 8.002 -12.822 1.122 1.00 73.38 97 VAL A N 1
ATOM 711 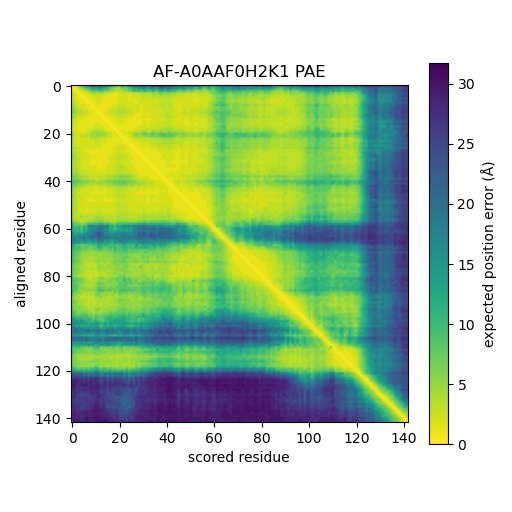C CA . VAL A 1 97 ? 7.503 -14.080 1.651 1.00 73.38 97 VAL A CA 1
ATOM 712 C C . VAL A 1 97 ? 7.398 -15.090 0.522 1.00 73.38 97 VAL A C 1
ATOM 714 O O . VAL A 1 97 ? 6.965 -14.757 -0.575 1.00 73.38 97 VAL A O 1
ATOM 717 N N . VAL A 1 98 ? 7.826 -16.315 0.811 1.00 72.94 98 VAL A N 1
ATOM 718 C CA . VAL A 1 98 ? 7.669 -17.475 -0.060 1.00 72.94 98 VAL A CA 1
ATOM 719 C C . VAL A 1 98 ? 6.644 -18.415 0.562 1.00 72.94 98 VAL A C 1
ATOM 721 O O . VAL A 1 98 ? 6.609 -18.569 1.783 1.00 72.94 98 VAL A O 1
ATOM 724 N N . ASP A 1 99 ? 5.845 -19.078 -0.269 1.00 67.94 99 ASP A N 1
ATOM 725 C CA . ASP A 1 99 ? 4.795 -19.995 0.201 1.00 67.94 99 ASP A CA 1
ATOM 726 C C . ASP A 1 99 ? 5.352 -21.300 0.802 1.00 67.94 99 ASP A C 1
ATOM 728 O O . ASP A 1 99 ? 4.619 -22.104 1.376 1.00 67.94 99 ASP A O 1
ATOM 732 N N . ALA A 1 100 ? 6.666 -21.517 0.709 1.00 70.19 100 ALA A N 1
ATOM 733 C CA . ALA A 1 100 ? 7.353 -22.663 1.288 1.00 70.19 100 ALA A CA 1
ATOM 734 C C . ALA A 1 100 ? 7.907 -22.357 2.691 1.00 70.19 100 ALA A C 1
ATOM 736 O O . ALA A 1 100 ? 8.546 -21.332 2.919 1.00 70.19 100 ALA A O 1
ATOM 737 N N . GLY A 1 101 ? 7.738 -23.295 3.630 1.00 64.25 101 GLY A N 1
ATOM 738 C CA . GLY A 1 101 ? 8.371 -23.219 4.954 1.00 64.25 101 GLY A CA 1
ATOM 739 C C . GLY A 1 101 ? 7.745 -22.203 5.917 1.00 64.25 101 GLY A C 1
ATOM 740 O O . GLY A 1 101 ? 8.388 -21.827 6.899 1.00 64.25 101 GLY A O 1
ATOM 741 N N . TRP A 1 102 ? 6.503 -21.776 5.660 1.00 67.94 102 TRP A N 1
ATOM 742 C CA . TRP A 1 102 ? 5.776 -20.825 6.510 1.00 67.94 102 TRP A CA 1
ATOM 743 C C . TRP A 1 102 ? 5.626 -21.317 7.956 1.00 67.94 102 TRP A C 1
ATOM 745 O O . TRP A 1 102 ? 5.767 -20.532 8.894 1.00 67.94 102 TRP A O 1
ATOM 755 N N . ASP A 1 103 ? 5.434 -22.628 8.125 1.00 63.09 103 ASP A N 1
ATOM 756 C CA . ASP A 1 103 ? 5.216 -23.274 9.422 1.00 63.09 103 ASP A CA 1
ATOM 757 C C . ASP A 1 103 ? 6.507 -23.388 10.249 1.00 63.09 103 ASP A C 1
ATOM 759 O O . ASP A 1 103 ? 6.496 -23.194 11.460 1.00 63.09 103 ASP A O 1
ATOM 763 N N . PHE A 1 104 ? 7.653 -23.641 9.609 1.00 56.38 104 PHE A N 1
ATOM 764 C CA . PHE A 1 104 ? 8.894 -23.983 10.319 1.00 56.38 104 PHE A CA 1
ATOM 765 C C . PHE A 1 104 ? 9.575 -22.783 10.997 1.00 56.38 104 PHE A C 1
ATOM 767 O O . PHE A 1 104 ? 10.225 -22.949 12.025 1.00 56.38 104 PHE A O 1
ATOM 774 N N . ASN A 1 105 ? 9.423 -21.572 10.446 1.00 59.66 105 ASN A N 1
ATOM 775 C CA . ASN A 1 105 ? 10.190 -20.393 10.877 1.00 59.66 105 ASN A CA 1
ATOM 776 C C . ASN A 1 105 ? 9.362 -19.316 11.598 1.00 59.66 105 ASN A C 1
ATOM 778 O O . ASN A 1 105 ? 9.926 -18.318 12.045 1.00 59.66 105 ASN A O 1
ATOM 782 N N . ARG A 1 106 ? 8.034 -19.476 11.702 1.00 65.31 106 ARG A N 1
ATOM 783 C CA . ARG A 1 106 ? 7.127 -18.443 12.253 1.00 65.31 106 ARG A CA 1
ATOM 784 C C . ARG A 1 106 ? 6.275 -18.916 13.441 1.00 65.31 106 ARG A C 1
ATOM 786 O O . ARG A 1 106 ? 5.526 -18.121 13.998 1.00 65.31 106 ARG A O 1
ATOM 793 N N . MET A 1 107 ? 6.420 -20.176 13.863 1.00 58.03 107 MET A N 1
ATOM 794 C CA . MET A 1 107 ? 5.501 -20.903 14.760 1.00 58.03 107 MET A CA 1
ATOM 795 C C . MET A 1 107 ? 5.443 -20.469 16.241 1.00 58.03 107 MET A C 1
ATOM 797 O O . MET A 1 107 ? 4.741 -21.114 17.013 1.00 58.03 107 MET A O 1
ATOM 801 N N . VAL A 1 108 ? 6.153 -19.422 16.683 1.00 59.88 108 VAL A N 1
ATOM 802 C CA . VAL A 1 108 ? 6.279 -19.109 18.129 1.00 59.88 108 VAL A CA 1
ATOM 803 C C . VAL A 1 108 ? 6.241 -17.603 18.423 1.00 59.88 108 VAL A C 1
ATOM 805 O O . VAL A 1 108 ? 7.041 -17.090 19.202 1.00 59.88 108 VAL A O 1
ATOM 808 N N . GLN A 1 109 ? 5.354 -16.859 17.763 1.00 65.88 109 GLN A N 1
ATOM 809 C CA . GLN A 1 109 ? 5.225 -15.414 17.983 1.00 65.88 109 GLN A CA 1
ATOM 810 C C . GLN A 1 109 ? 3.876 -15.091 18.636 1.00 65.88 109 GLN A C 1
ATOM 812 O O . GLN A 1 109 ? 2.885 -14.861 17.945 1.00 65.88 109 GLN A O 1
ATOM 817 N N . VAL A 1 110 ? 3.860 -15.044 19.971 1.00 71.69 110 VAL A N 1
ATOM 818 C CA . VAL A 1 110 ? 2.730 -14.514 20.753 1.00 71.69 110 VAL A CA 1
ATOM 819 C C . VAL A 1 110 ? 2.772 -12.987 20.673 1.00 71.69 110 VAL A C 1
ATOM 821 O O . VAL A 1 110 ? 3.850 -12.420 20.871 1.00 71.69 110 VAL A O 1
ATOM 824 N N . PRO A 1 111 ? 1.654 -12.277 20.430 1.00 79.12 111 PRO A N 1
ATOM 825 C CA . PRO A 1 111 ? 0.266 -12.754 20.336 1.00 79.12 111 PRO A CA 1
ATOM 826 C C . PRO A 1 111 ? -0.277 -12.863 18.895 1.00 79.12 111 PRO A C 1
ATOM 828 O O . PRO A 1 111 ? -1.471 -12.663 18.666 1.00 79.12 111 PRO A O 1
ATOM 831 N N . ILE A 1 112 ? 0.579 -13.080 17.894 1.00 75.69 112 ILE A N 1
ATOM 832 C CA . ILE A 1 112 ? 0.198 -12.963 16.477 1.00 75.69 112 ILE A CA 1
ATOM 833 C C . ILE A 1 112 ? -0.143 -14.303 15.815 1.00 75.69 112 ILE A C 1
ATOM 835 O O . ILE A 1 112 ? -0.368 -14.336 14.609 1.00 75.69 112 ILE A O 1
ATOM 839 N N . GLU A 1 113 ? -0.227 -15.407 16.557 1.00 75.75 113 GLU A N 1
ATOM 840 C CA . GLU A 1 113 ? -0.420 -16.752 15.998 1.00 75.75 113 GLU A CA 1
ATOM 841 C C . GLU A 1 113 ? -1.692 -16.870 15.163 1.00 75.75 113 GLU A C 1
ATOM 843 O O . GLU A 1 113 ? -1.669 -17.430 14.067 1.00 75.75 113 GLU A O 1
ATOM 848 N N . ALA A 1 114 ? -2.803 -16.319 15.658 1.00 75.69 114 ALA A N 1
ATOM 849 C CA . ALA A 1 114 ? -4.073 -16.348 14.939 1.00 75.69 114 ALA A CA 1
ATOM 850 C C . ALA A 1 114 ? -3.987 -15.572 13.615 1.00 75.69 114 ALA A C 1
ATOM 852 O O . ALA A 1 114 ? -4.483 -16.040 12.591 1.00 75.69 114 ALA A O 1
ATOM 853 N N . ALA A 1 115 ? -3.307 -14.421 13.623 1.00 77.50 115 ALA A N 1
ATOM 854 C CA . ALA A 1 115 ? -3.077 -13.627 12.422 1.00 77.50 115 ALA A CA 1
ATOM 855 C C . ALA A 1 115 ? -2.152 -14.361 11.440 1.00 77.50 115 ALA A C 1
ATOM 857 O O . ALA A 1 115 ? -2.467 -14.436 10.257 1.00 77.50 115 ALA A O 1
ATOM 858 N N . LEU A 1 116 ? -1.064 -14.970 11.927 1.00 75.81 116 LEU A N 1
ATOM 859 C CA . LEU A 1 116 ? -0.131 -15.755 11.114 1.00 75.81 116 LEU A CA 1
ATOM 860 C C . LEU A 1 116 ? -0.802 -16.967 10.463 1.00 7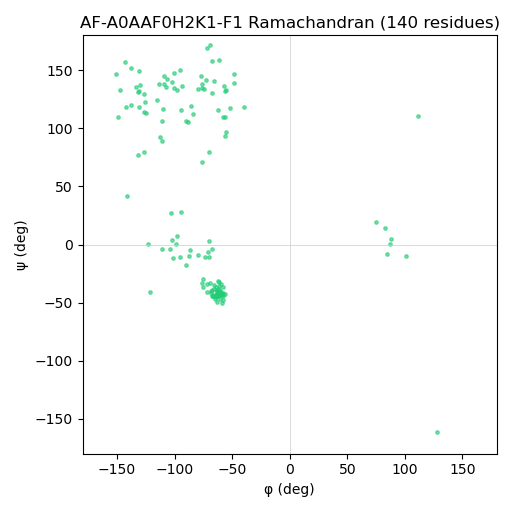5.81 116 LEU A C 1
ATOM 862 O O . LEU A 1 116 ? -0.512 -17.260 9.306 1.00 75.81 116 LEU A O 1
ATOM 866 N N . LYS A 1 117 ? -1.712 -17.639 11.178 1.00 74.38 117 LYS A N 1
ATOM 867 C CA . LYS A 1 117 ? -2.514 -18.741 10.636 1.00 74.38 117 LYS A CA 1
ATOM 868 C C . LYS A 1 117 ? -3.469 -18.266 9.539 1.00 74.38 117 LYS A C 1
ATOM 870 O O . LYS A 1 117 ? -3.661 -18.984 8.567 1.00 74.38 117 LYS A O 1
ATOM 875 N N . ALA A 1 118 ? -4.055 -17.078 9.688 1.00 76.62 118 ALA A N 1
ATOM 876 C CA . ALA A 1 118 ? -4.987 -16.525 8.707 1.00 76.62 118 ALA A CA 1
ATOM 877 C C . ALA A 1 118 ? -4.300 -16.078 7.405 1.00 76.62 118 ALA A C 1
ATOM 879 O O . ALA A 1 118 ? -4.901 -16.184 6.343 1.00 76.62 118 ALA A O 1
ATOM 880 N N . VAL A 1 119 ? -3.061 -15.581 7.483 1.00 78.06 119 VAL A N 1
ATOM 881 C CA . VAL A 1 119 ? -2.303 -15.096 6.310 1.00 78.06 119 VAL A CA 1
ATOM 882 C C . VAL A 1 119 ? -1.299 -16.111 5.757 1.00 78.06 119 VAL A C 1
ATOM 884 O O . VAL A 1 119 ? -0.566 -15.786 4.827 1.00 78.06 119 VAL A O 1
ATOM 887 N N . GLY A 1 120 ? -1.210 -17.301 6.358 1.00 72.62 120 GLY A N 1
ATOM 888 C CA . GLY A 1 120 ? -0.340 -18.380 5.899 1.00 72.62 120 GLY A CA 1
ATOM 889 C C . GLY A 1 120 ? -0.794 -19.004 4.578 1.00 72.62 120 GLY A C 1
ATOM 890 O O . GLY A 1 120 ? -1.888 -18.703 4.099 1.00 72.62 120 GLY A O 1
ATOM 891 N N . PRO A 1 121 ? 0.024 -19.893 3.983 1.00 69.06 121 PRO A N 1
ATOM 892 C CA . PRO A 1 121 ? -0.353 -20.630 2.795 1.00 69.06 121 PRO A CA 1
ATOM 893 C C . PRO A 1 121 ? -1.629 -21.389 3.122 1.00 69.06 121 PRO A C 1
ATOM 895 O O . PRO A 1 121 ? -1.737 -21.990 4.196 1.00 69.06 121 PRO A O 1
ATOM 898 N N . ALA A 1 122 ? -2.59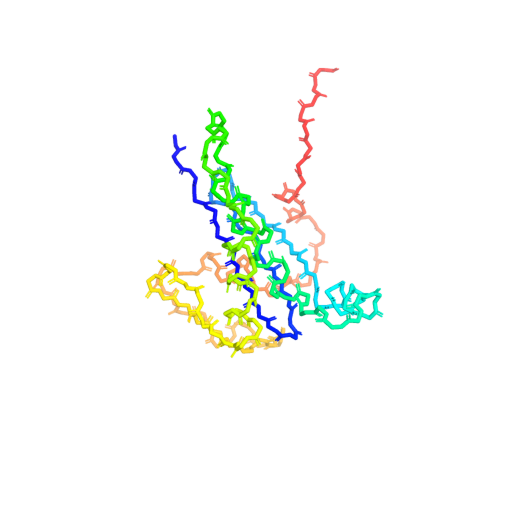2 -21.371 2.204 1.00 56.75 122 ALA A N 1
ATOM 899 C CA . ALA A 1 122 ? -3.735 -22.254 2.316 1.00 56.75 122 ALA A CA 1
ATOM 900 C C . ALA A 1 122 ? -3.183 -23.682 2.408 1.00 56.75 122 ALA A C 1
ATOM 902 O O . ALA A 1 122 ? -2.605 -24.193 1.446 1.00 56.75 122 ALA A O 1
ATOM 903 N N . GLY A 1 123 ? -3.298 -24.311 3.584 1.00 49.41 123 GLY A N 1
ATOM 904 C CA . GLY A 1 123 ? -3.051 -25.741 3.706 1.00 49.41 123 GLY A CA 1
ATOM 905 C C . GLY A 1 123 ? -3.824 -26.440 2.592 1.00 49.41 123 GLY A C 1
ATOM 906 O O . GLY A 1 123 ? -4.929 -25.999 2.267 1.00 49.41 123 GLY A O 1
ATOM 907 N N . ALA A 1 124 ? -3.217 -27.453 1.962 1.00 40.69 124 ALA A N 1
ATOM 908 C CA . ALA A 1 124 ? -3.817 -28.167 0.838 1.00 40.69 124 ALA A CA 1
ATOM 909 C C . ALA A 1 124 ? -5.311 -28.375 1.102 1.00 40.69 124 ALA A C 1
ATOM 911 O O . ALA A 1 124 ? -5.673 -28.979 2.115 1.00 40.69 124 ALA A O 1
ATOM 912 N N . VAL A 1 125 ? -6.141 -27.795 0.229 1.00 41.66 125 VAL A N 1
ATOM 913 C CA . VAL A 1 125 ? -7.600 -27.795 0.324 1.00 41.66 125 VAL A CA 1
ATOM 914 C C . VAL A 1 125 ? -8.065 -29.245 0.407 1.00 41.66 125 VAL A C 1
ATOM 916 O O . VAL A 1 125 ? -8.238 -29.929 -0.597 1.00 41.66 125 VAL A O 1
ATOM 919 N N . THR A 1 126 ? -8.230 -29.736 1.627 1.00 41.31 126 THR A N 1
ATOM 920 C CA . THR A 1 126 ? -9.109 -30.857 1.911 1.00 41.31 126 THR A CA 1
ATOM 921 C C . THR A 1 126 ? -10.429 -30.177 2.197 1.00 41.31 126 THR A C 1
ATOM 923 O O . THR A 1 126 ? -10.542 -29.411 3.149 1.00 41.31 126 THR A O 1
ATOM 926 N N . GLY A 1 127 ? -11.335 -30.296 1.225 1.00 47.12 127 GLY A N 1
ATOM 927 C CA . GLY A 1 127 ? -12.586 -29.556 1.194 1.00 47.12 127 GLY A CA 1
ATOM 928 C C . GLY A 1 127 ? -13.316 -29.621 2.529 1.00 47.12 127 GLY A C 1
ATOM 929 O O . GLY A 1 127 ? -13.272 -30.641 3.210 1.00 47.12 127 GLY A O 1
ATOM 930 N N . GLU A 1 128 ? -13.997 -28.516 2.820 1.00 48.12 128 GLU A N 1
ATOM 931 C CA . GLU A 1 128 ? -14.851 -28.217 3.973 1.00 48.12 128 GLU A CA 1
ATOM 932 C C . GLU A 1 128 ? -14.273 -27.146 4.924 1.00 48.12 128 GLU A C 1
ATOM 934 O O . GLU A 1 128 ? -13.319 -27.344 5.671 1.00 48.12 128 GLU A O 1
ATOM 939 N N . LEU A 1 129 ? -14.964 -25.996 4.898 1.00 41.47 129 LEU A N 1
ATOM 940 C CA . LEU A 1 129 ? -15.120 -24.973 5.944 1.00 41.47 129 LEU A CA 1
ATOM 941 C C . LEU A 1 129 ? -14.321 -23.654 5.943 1.00 41.47 129 LEU A C 1
ATOM 943 O O . LEU A 1 129 ? -14.731 -22.769 6.692 1.00 41.47 129 LEU A O 1
ATOM 947 N N . PHE A 1 130 ? -13.297 -23.419 5.111 1.00 44.31 130 PHE A N 1
ATOM 948 C CA . PHE A 1 130 ? -12.613 -22.100 5.101 1.00 44.31 130 PHE A CA 1
ATOM 949 C C . PHE A 1 130 ? -13.108 -21.090 4.049 1.00 44.31 130 PHE A C 1
ATOM 951 O O . PHE A 1 130 ? -12.828 -19.900 4.190 1.00 44.31 130 PHE A O 1
ATOM 958 N N . ASP A 1 131 ? -13.934 -21.505 3.085 1.00 39.22 131 ASP A N 1
ATOM 959 C CA . ASP A 1 131 ? -14.516 -20.589 2.082 1.00 39.22 131 ASP A CA 1
ATOM 960 C C . ASP A 1 131 ? -15.624 -19.672 2.642 1.00 39.22 131 ASP A C 1
ATOM 962 O O . ASP A 1 131 ? -16.032 -18.712 1.994 1.00 39.22 131 ASP A O 1
ATOM 966 N N . ALA A 1 132 ? -16.110 -19.916 3.864 1.00 36.53 132 ALA A N 1
ATOM 967 C CA . ALA A 1 132 ? -17.315 -19.260 4.378 1.00 36.53 132 ALA A CA 1
ATOM 968 C C . ALA A 1 132 ? -17.098 -17.894 5.065 1.00 36.53 132 ALA A C 1
ATOM 970 O O . ALA A 1 132 ? -18.078 -17.263 5.450 1.00 36.53 132 ALA A O 1
ATOM 971 N N . ILE A 1 133 ? -15.861 -17.410 5.249 1.00 42.12 133 ILE A N 1
ATOM 972 C CA . ILE A 1 133 ? -15.614 -16.128 5.956 1.00 42.12 133 ILE A CA 1
ATOM 973 C C . ILE A 1 133 ? -15.335 -14.957 4.99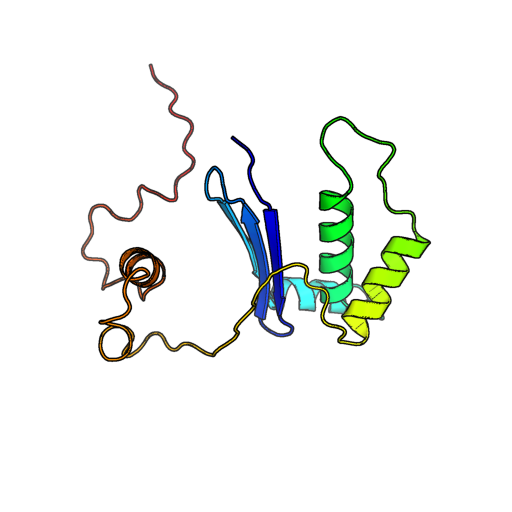1 1.00 42.12 133 ILE A C 1
ATOM 975 O O . ILE A 1 133 ? -15.393 -13.798 5.398 1.00 42.12 133 ILE A O 1
ATOM 979 N N . LEU A 1 134 ? -15.112 -15.224 3.699 1.00 44.97 134 LEU A N 1
ATOM 980 C CA . LEU A 1 134 ? -14.883 -14.184 2.681 1.00 44.97 134 LEU A CA 1
ATOM 981 C C . LEU A 1 134 ? -16.086 -13.923 1.755 1.00 44.97 134 LEU A C 1
ATOM 983 O O . LEU A 1 134 ? -16.020 -13.003 0.940 1.00 44.97 134 LEU A O 1
ATOM 987 N N . ALA A 1 135 ? -17.183 -14.675 1.883 1.00 37.34 135 ALA A N 1
ATOM 988 C CA . ALA A 1 135 ? -18.398 -14.459 1.099 1.00 37.34 135 ALA A CA 1
ATOM 989 C C . ALA A 1 135 ? -19.341 -13.460 1.800 1.00 37.34 135 ALA A C 1
ATOM 991 O O . ALA A 1 135 ? -19.985 -13.778 2.800 1.00 37.34 135 ALA A O 1
ATOM 992 N N . ASP A 1 136 ? -19.405 -12.236 1.271 1.00 44.69 136 ASP A N 1
ATOM 993 C CA . ASP A 1 136 ? -20.416 -11.218 1.595 1.00 44.69 136 ASP A CA 1
ATOM 994 C C . ASP A 1 136 ? -21.730 -11.593 0.886 1.00 44.69 136 ASP A C 1
ATOM 996 O O . ASP A 1 136 ? -22.111 -10.961 -0.095 1.00 44.69 136 ASP A O 1
ATOM 1000 N N . ASP A 1 137 ? -22.407 -12.649 1.342 1.00 42.94 137 ASP A N 1
ATOM 1001 C CA . ASP A 1 137 ? -23.773 -12.928 0.898 1.00 42.94 137 ASP A CA 1
ATOM 1002 C C . ASP A 1 137 ? -24.762 -12.311 1.888 1.00 42.94 137 ASP A C 1
ATOM 1004 O O . ASP A 1 137 ? -24.849 -12.687 3.061 1.00 42.94 137 ASP A O 1
ATOM 1008 N N . SER A 1 138 ? -25.538 -11.336 1.410 1.00 42.81 138 SER A N 1
ATOM 1009 C CA . SER A 1 138 ? -26.695 -10.828 2.137 1.00 42.81 138 SER A CA 1
ATOM 1010 C C . SER A 1 138 ? -27.662 -11.982 2.400 1.00 42.81 138 SER A C 1
ATOM 1012 O O . SER A 1 138 ? -28.312 -12.476 1.477 1.00 42.81 138 SER A O 1
ATOM 1014 N N . ASN A 1 139 ? -27.766 -12.383 3.668 1.00 47.25 139 ASN A N 1
ATOM 1015 C CA . ASN A 1 139 ? -28.768 -13.323 4.153 1.00 47.25 139 ASN A CA 1
ATOM 1016 C C . ASN A 1 139 ? -30.170 -12.806 3.792 1.00 47.25 139 ASN A C 1
ATOM 1018 O O . ASN A 1 139 ? -30.726 -11.950 4.481 1.00 47.25 139 ASN A O 1
ATOM 1022 N N . THR A 1 140 ? -30.727 -13.303 2.692 1.00 44.53 140 THR A N 1
ATOM 1023 C CA . THR A 1 140 ? -32.127 -13.099 2.323 1.00 44.53 140 THR A CA 1
ATOM 1024 C C . THR A 1 140 ? -32.842 -14.432 2.459 1.00 44.53 140 THR A C 1
ATOM 1026 O O . THR A 1 140 ? -32.909 -15.232 1.536 1.00 44.53 140 THR A O 1
ATOM 1029 N N . ALA A 1 141 ? -33.345 -14.664 3.667 1.00 34.31 141 ALA A N 1
ATOM 1030 C CA . ALA A 1 141 ? -34.467 -15.559 3.919 1.00 34.31 141 ALA A CA 1
ATOM 1031 C C . ALA A 1 141 ? -35.727 -14.683 4.087 1.00 34.31 141 ALA A C 1
ATOM 1033 O O . ALA A 1 141 ? -35.601 -13.557 4.590 1.00 34.31 141 ALA A O 1
ATOM 1034 N N . PRO A 1 142 ? -36.926 -15.148 3.696 1.00 36.72 142 PRO A N 1
ATOM 1035 C CA . PRO A 1 142 ? -37.349 -16.550 3.649 1.00 36.72 142 PRO A CA 1
ATOM 1036 C C . PRO A 1 142 ? -37.602 -17.133 2.252 1.00 36.72 142 PRO A C 1
ATOM 1038 O O . PRO A 1 142 ? -37.874 -16.359 1.307 1.00 36.72 142 PRO A O 1
#

pLDDT: mean 75.84, std 17.08, range [34.31, 94.69]

Sequence (142 aa):
MSSHFFIVGKKGFGVLFIRTAPLRVASVSHETIAAYEASHPGVDGYARVAAAAKSMLVRQDGQPEAELDQVQIQGIEALVAGGAVVSEADFAFIGEVVDAGWDFNRMVQVPIEAALKAVGPAGAVTGELFDAILADDSNTAP

Foldseek 3Di:
DDWDWDWDDDAPAWIWIFIVVVTDIDTDGNVNQVVVCVVPPPARSSLLVQLVVVQVVQPDVPDPPSGDDPVSSVVSSVCVVVVHDDDPDPDDDDDDDDLPPLCPPPPDDPPCNVVSVVPHRPDPPPDDDPVPPPDPDDPDDD

Radius of gyration: 18.86 Å; Cα contacts (8 Å, |Δi|>4): 111; chains: 1; bounding box: 48×53×42 Å

Organism: Agrobacterium tumefaciens (NCBI:txid358)